Protein AF-A0A9E2KS25-F1 (afdb_monomer_lite)

Foldseek 3Di:
DCLLVFADDPVLLVLLVVLLVQLLVCLVVVVLVSNVVSVLVNVCVSCVRNVNNVVSVVCVVPCPVVSVLLSLCSVPPVVSSVLLSVLSVQLSVCSNVSPVVSVVVSCVVVPPPPVVVVVVSCQVPVVVVVHDNPVPPDDD

pLDDT: mean 84.31, std 13.32, range [40.62, 98.38]

Radius of gyration: 16.75 Å; chains: 1; bounding box: 44×28×43 Å

Organism: NCBI:txid2838636

InterPro domains:
  IPR008920 Transcription regulator FadR/GntR, C-terminal [SSF48008] (6-100)
  IPR011711 GntR, C-terminal [PF07729] (9-107)

Structure (mmCIF, N/CA/C/O backbone):
data_AF-A0A9E2KS25-F1
#
_entry.id   AF-A0A9E2KS25-F1
#
loop_
_atom_site.group_PDB
_atom_site.id
_atom_site.type_symbol
_atom_site.label_atom_id
_atom_site.label_alt_id
_atom_site.label_comp_id
_atom_site.label_asym_id
_atom_site.label_entity_id
_atom_site.label_seq_id
_atom_site.pdbx_PDB_ins_code
_atom_site.Cartn_x
_atom_site.Cartn_y
_atom_site.Cartn_z
_atom_site.occupancy
_atom_site.B_iso_or_equiv
_atom_site.auth_seq_id
_atom_site.auth_comp_id
_atom_site.auth_asym_id
_atom_site.auth_atom_id
_atom_site.pdbx_PDB_model_num
ATOM 1 N N . MET A 1 1 ? -0.933 10.592 9.291 1.00 72.06 1 MET A N 1
ATOM 2 C CA . MET A 1 1 ? -2.118 10.432 8.413 1.00 72.06 1 MET A CA 1
ATOM 3 C C . MET A 1 1 ? -3.393 10.541 9.246 1.00 72.06 1 MET A C 1
ATOM 5 O O . MET A 1 1 ? -3.407 10.009 10.349 1.00 72.06 1 MET A O 1
ATOM 9 N N . GLU A 1 2 ? -4.441 11.211 8.753 1.00 81.00 2 GLU A N 1
ATOM 10 C CA . GLU A 1 2 ? -5.713 11.410 9.484 1.00 81.00 2 GLU A CA 1
ATOM 11 C C . GLU A 1 2 ? -6.440 10.105 9.828 1.00 81.00 2 GLU A C 1
ATOM 13 O O . GLU A 1 2 ? -7.046 10.005 10.889 1.00 81.00 2 GLU A O 1
ATOM 18 N N . ALA A 1 3 ? -6.293 9.071 8.993 1.00 79.31 3 ALA A N 1
ATOM 19 C CA . ALA A 1 3 ? -6.884 7.753 9.220 1.00 79.31 3 ALA A CA 1
ATOM 20 C C . ALA A 1 3 ? -6.475 7.109 10.562 1.00 79.31 3 ALA A C 1
ATOM 22 O O . ALA A 1 3 ? -7.230 6.306 11.097 1.00 79.31 3 ALA A O 1
ATOM 23 N N . CYS A 1 4 ? -5.327 7.483 11.147 1.00 85.31 4 CYS A N 1
ATOM 24 C CA . CYS A 1 4 ? -4.909 7.032 12.483 1.00 85.31 4 CYS A CA 1
ATOM 25 C C . CYS A 1 4 ? -5.801 7.555 13.621 1.00 85.31 4 CYS A C 1
ATOM 27 O O . CYS A 1 4 ? -5.766 7.015 14.727 1.00 85.31 4 CYS A O 1
ATOM 29 N N . TRP A 1 5 ? -6.557 8.627 13.378 1.00 86.69 5 TRP A N 1
ATOM 30 C CA . TRP A 1 5 ? -7.485 9.209 14.347 1.00 86.69 5 TRP A CA 1
ATOM 31 C C . TRP A 1 5 ? -8.896 8.628 14.219 1.00 86.69 5 TRP A C 1
ATOM 33 O O . TRP A 1 5 ? -9.683 8.722 15.162 1.00 86.69 5 TRP A O 1
ATOM 43 N N . CYS A 1 6 ? -9.192 7.963 13.101 1.00 85.62 6 CYS A N 1
ATOM 44 C CA . CYS A 1 6 ? -10.408 7.185 12.921 1.00 85.62 6 CYS A CA 1
ATOM 45 C C . CYS A 1 6 ? -10.289 5.831 13.635 1.00 85.62 6 CYS A C 1
ATOM 47 O O . CYS A 1 6 ? -9.200 5.294 13.846 1.00 85.62 6 CYS A O 1
ATOM 49 N N . THR A 1 7 ? -11.427 5.261 14.025 1.00 86.75 7 THR A N 1
ATOM 50 C CA . THR A 1 7 ? -11.476 3.877 14.511 1.00 86.75 7 THR A CA 1
ATOM 51 C C . THR A 1 7 ? -12.080 3.029 13.408 1.00 86.75 7 THR A C 1
ATOM 53 O O . THR A 1 7 ? -13.262 3.171 13.118 1.00 86.75 7 THR A O 1
ATOM 56 N N . LEU A 1 8 ? -11.255 2.184 12.788 1.00 90.75 8 LEU A N 1
ATOM 57 C CA . LEU A 1 8 ? -11.728 1.199 11.821 1.00 90.75 8 LEU A CA 1
ATOM 58 C C . LEU A 1 8 ? -12.532 0.116 12.547 1.00 90.75 8 LEU A C 1
ATOM 60 O O . LEU A 1 8 ? -12.115 -0.383 13.595 1.00 90.75 8 LEU A O 1
ATOM 64 N N . SER A 1 9 ? -13.666 -0.258 11.971 1.00 93.50 9 SER A N 1
ATOM 65 C CA . SER A 1 9 ? -14.448 -1.424 12.369 1.00 93.50 9 SER A CA 1
ATOM 66 C C . SER A 1 9 ? -13.693 -2.729 12.094 1.00 93.50 9 SER A C 1
ATOM 68 O O . SER A 1 9 ? -12.770 -2.795 11.277 1.00 93.50 9 SER A O 1
ATOM 70 N N . GLU A 1 10 ? -14.109 -3.808 12.759 1.00 94.81 10 GLU A N 1
ATOM 71 C CA . GLU A 1 10 ? -13.552 -5.144 12.511 1.00 94.81 10 GLU A CA 1
ATOM 72 C C . GLU A 1 10 ? -13.735 -5.582 11.051 1.00 94.81 10 GLU A C 1
ATOM 74 O O . GLU A 1 10 ? -12.844 -6.211 10.478 1.00 94.81 10 GLU A O 1
ATOM 79 N N . GLU A 1 11 ? -14.857 -5.199 10.435 1.00 94.94 11 GLU A N 1
ATOM 80 C CA . GLU A 1 11 ? -15.141 -5.458 9.025 1.00 94.94 11 GLU A CA 1
ATOM 81 C C . GLU A 1 11 ? -14.161 -4.717 8.106 1.00 94.94 11 GLU A C 1
ATOM 83 O O . GLU A 1 11 ? -13.561 -5.339 7.232 1.00 94.94 11 GLU A O 1
ATOM 88 N N . GLU A 1 12 ? -13.914 -3.423 8.332 1.00 94.31 12 GLU A N 1
ATOM 89 C CA . GLU A 1 12 ? -12.954 -2.636 7.540 1.00 94.31 12 GLU A CA 1
ATOM 90 C C . GLU A 1 12 ? -11.527 -3.185 7.662 1.00 94.31 12 GLU A C 1
ATOM 92 O O . GLU A 1 12 ? -10.797 -3.281 6.669 1.00 94.31 12 GLU A O 1
ATOM 97 N N . ILE A 1 13 ? -11.132 -3.620 8.862 1.00 95.94 13 ILE A N 1
ATOM 98 C CA . ILE A 1 13 ? -9.835 -4.270 9.088 1.00 95.94 13 ILE A CA 1
ATOM 99 C C . ILE A 1 13 ? -9.760 -5.603 8.333 1.00 95.94 13 ILE A C 1
ATOM 101 O O . ILE A 1 13 ? -8.737 -5.901 7.709 1.00 95.94 13 ILE A O 1
ATOM 105 N N . LEU A 1 14 ? -10.818 -6.416 8.383 1.00 97.25 14 LEU A N 1
ATOM 106 C CA . LEU A 1 14 ? -10.876 -7.697 7.682 1.00 97.25 14 LEU A CA 1
ATOM 107 C C . LEU A 1 14 ? -10.800 -7.504 6.163 1.00 97.25 14 LEU A C 1
ATOM 109 O O . LEU A 1 14 ? -9.984 -8.153 5.506 1.00 97.25 14 LEU A O 1
ATOM 113 N N . VAL A 1 15 ? -11.595 -6.583 5.615 1.00 97.25 15 VAL A N 1
ATOM 114 C CA . VAL A 1 15 ? -11.590 -6.236 4.188 1.00 97.25 15 VAL A CA 1
ATOM 115 C C . VAL A 1 15 ? -10.207 -5.747 3.762 1.00 97.25 15 VAL A C 1
ATOM 117 O O . VAL A 1 15 ? -9.686 -6.205 2.746 1.00 97.25 15 VAL A O 1
ATOM 120 N N . SER A 1 16 ? -9.559 -4.898 4.562 1.00 96.88 16 SER A N 1
ATOM 121 C CA . SER A 1 16 ? -8.199 -4.415 4.284 1.00 96.88 16 SER A CA 1
ATOM 122 C C . SER A 1 16 ? -7.185 -5.550 4.178 1.00 96.88 16 SER A C 1
ATOM 124 O O . SER A 1 16 ? -6.404 -5.601 3.229 1.00 96.88 16 SER A O 1
ATOM 126 N N . LYS A 1 17 ? -7.217 -6.501 5.119 1.00 98.00 17 LYS A N 1
ATOM 127 C CA . LYS A 1 17 ? -6.333 -7.676 5.094 1.00 98.00 17 LYS A CA 1
ATOM 128 C C . LYS A 1 17 ? -6.574 -8.533 3.851 1.00 98.00 17 LYS A C 1
ATOM 130 O O . LYS A 1 17 ? -5.616 -8.917 3.186 1.00 98.00 17 LYS A O 1
ATOM 135 N N . GLN A 1 18 ? -7.836 -8.765 3.493 1.00 98.31 18 GLN A N 1
ATOM 136 C CA . GLN A 1 18 ? -8.191 -9.512 2.284 1.00 98.31 18 GLN A CA 1
ATOM 137 C C . GLN A 1 18 ? -7.732 -8.806 1.003 1.00 98.31 18 GLN A C 1
ATOM 139 O O . GLN A 1 18 ? -7.313 -9.466 0.054 1.00 98.31 18 GLN A O 1
ATOM 144 N N . LEU A 1 19 ? -7.809 -7.473 0.946 1.00 98.38 19 LEU A N 1
ATOM 145 C CA . LEU A 1 19 ? -7.306 -6.704 -0.193 1.00 98.38 19 LEU A CA 1
ATOM 146 C C . LEU A 1 19 ? -5.790 -6.862 -0.334 1.00 98.38 19 LEU A C 1
ATOM 148 O O . LEU A 1 19 ? -5.325 -7.147 -1.434 1.00 98.38 19 LEU A O 1
ATOM 152 N N . ILE A 1 20 ? -5.039 -6.776 0.765 1.00 97.94 20 ILE A N 1
ATOM 153 C CA . ILE A 1 20 ? -3.585 -7.002 0.776 1.00 97.94 20 ILE A CA 1
ATOM 154 C C . ILE A 1 20 ? -3.241 -8.425 0.301 1.00 97.94 20 ILE A C 1
ATOM 156 O O . ILE A 1 20 ? -2.363 -8.603 -0.542 1.00 97.94 20 ILE A O 1
ATOM 160 N N . GLU A 1 21 ? -3.950 -9.454 0.770 1.00 98.00 21 GLU A N 1
ATOM 161 C CA . GLU A 1 21 ? -3.746 -10.837 0.305 1.00 98.00 21 GLU A CA 1
ATOM 162 C C . GLU A 1 21 ? -4.020 -10.991 -1.198 1.00 98.00 21 GLU A C 1
ATOM 164 O O . GLU A 1 21 ? -3.278 -11.663 -1.919 1.00 98.00 21 GLU A O 1
ATOM 169 N N . LYS A 1 22 ? -5.070 -10.338 -1.702 1.00 98.38 22 LYS A N 1
ATOM 170 C CA . LYS A 1 22 ? -5.404 -10.340 -3.129 1.00 98.38 22 LYS A CA 1
ATOM 171 C C . LYS A 1 22 ? -4.363 -9.605 -3.974 1.00 98.38 22 LYS A C 1
ATOM 173 O O . LYS A 1 22 ? -4.082 -10.045 -5.090 1.00 98.38 22 LYS A O 1
ATOM 178 N N . GLN A 1 23 ? -3.753 -8.538 -3.454 1.00 97.56 23 GLN A N 1
ATOM 179 C CA . GLN A 1 23 ? -2.606 -7.897 -4.100 1.00 97.56 23 GLN A CA 1
ATOM 180 C C . GLN A 1 23 ? -1.433 -8.877 -4.240 1.00 97.56 23 GLN A C 1
ATOM 182 O O . GLN A 1 23 ? -0.876 -9.007 -5.329 1.00 97.56 23 GLN A O 1
ATOM 187 N N . GLU A 1 24 ? -1.085 -9.618 -3.181 1.00 96.50 24 GLU A N 1
ATOM 188 C CA . GLU A 1 24 ? -0.017 -10.628 -3.242 1.00 96.50 24 GLU A CA 1
ATOM 189 C C . GLU A 1 24 ? -0.290 -11.699 -4.296 1.00 96.50 24 GLU A C 1
ATOM 191 O O . GLU A 1 24 ? 0.611 -12.082 -5.045 1.00 96.50 24 GLU A O 1
ATOM 196 N N . GLN A 1 25 ? -1.526 -12.198 -4.353 1.00 97.38 25 GLN A N 1
ATOM 197 C CA . GLN A 1 25 ? -1.934 -13.201 -5.334 1.00 97.38 25 GLN A CA 1
ATOM 198 C C . GLN A 1 25 ? -1.810 -12.662 -6.763 1.00 97.38 25 GLN A C 1
ATOM 200 O O . GLN A 1 25 ? -1.220 -13.326 -7.613 1.00 97.38 25 GLN A O 1
ATOM 205 N N . ALA A 1 26 ? -2.278 -11.437 -7.010 1.00 97.19 26 ALA A N 1
ATOM 206 C CA . ALA A 1 26 ? -2.147 -10.791 -8.312 1.00 97.19 26 ALA A CA 1
ATOM 207 C C . ALA A 1 26 ? -0.672 -10.631 -8.728 1.00 97.19 26 ALA A C 1
ATOM 209 O O . ALA A 1 26 ? -0.305 -10.961 -9.856 1.00 97.19 26 ALA A O 1
ATOM 210 N N . LEU A 1 27 ? 0.207 -10.226 -7.802 1.00 94.94 27 LEU A N 1
ATOM 211 C CA . LEU A 1 27 ? 1.646 -10.090 -8.064 1.00 94.94 27 LEU A CA 1
ATOM 212 C C . LEU A 1 27 ? 2.368 -11.423 -8.314 1.00 94.94 27 LEU A C 1
ATOM 214 O O . LEU A 1 27 ? 3.351 -11.448 -9.065 1.00 94.94 27 LEU A O 1
ATOM 218 N N . LYS A 1 28 ? 1.901 -12.524 -7.707 1.00 94.12 28 LYS A N 1
ATOM 219 C CA . LYS A 1 28 ? 2.401 -13.887 -7.979 1.00 94.12 28 LYS A CA 1
ATOM 220 C C . LYS A 1 28 ? 2.052 -14.354 -9.392 1.00 94.12 28 LYS A C 1
ATOM 222 O O . LYS A 1 28 ? 2.826 -15.104 -9.977 1.00 94.12 28 LYS A O 1
ATOM 227 N N . CYS A 1 29 ? 0.925 -13.898 -9.932 1.00 94.56 29 CYS A N 1
ATOM 228 C CA . CYS A 1 29 ? 0.468 -14.218 -11.284 1.00 94.56 29 CYS A CA 1
ATOM 229 C C . CYS A 1 29 ? 0.888 -13.183 -12.342 1.00 94.56 29 CYS A C 1
ATOM 231 O O . CYS A 1 29 ? 0.480 -13.314 -13.492 1.00 94.56 29 CYS A O 1
ATOM 233 N N . ASP A 1 30 ? 1.663 -12.156 -11.969 1.00 93.69 30 ASP A N 1
ATOM 234 C CA . ASP A 1 30 ? 2.002 -11.014 -12.835 1.00 93.69 30 ASP A CA 1
ATOM 235 C C . ASP A 1 30 ? 0.775 -10.276 -13.415 1.00 93.69 30 ASP A C 1
ATOM 237 O O . ASP A 1 30 ? 0.864 -9.575 -14.426 1.00 93.69 30 ASP A O 1
ATOM 241 N N . ASP A 1 31 ? -0.375 -10.372 -12.740 1.00 95.88 31 ASP A N 1
ATOM 242 C CA . ASP A 1 31 ? -1.596 -9.661 -13.111 1.00 95.88 31 ASP A CA 1
ATOM 243 C C . ASP A 1 31 ? -1.585 -8.252 -12.505 1.00 95.88 31 ASP A C 1
ATOM 245 O O . ASP A 1 31 ? -2.156 -7.973 -11.447 1.00 95.88 31 ASP A O 1
ATOM 249 N N . PHE A 1 32 ? -0.877 -7.338 -13.171 1.00 93.31 32 PHE A N 1
ATOM 250 C CA . PHE A 1 32 ? -0.722 -5.966 -12.683 1.00 93.31 32 PHE A CA 1
ATOM 251 C C . PHE A 1 32 ? -2.029 -5.171 -12.702 1.00 93.31 32 PHE A C 1
ATOM 253 O O . PHE A 1 32 ? -2.227 -4.312 -11.847 1.00 93.31 32 PHE A O 1
ATOM 260 N N . SER A 1 33 ? -2.932 -5.458 -13.641 1.00 93.62 33 SER A N 1
ATOM 261 C CA . SER A 1 33 ? -4.250 -4.819 -13.681 1.00 93.62 33 SER A CA 1
ATOM 262 C C . SER A 1 33 ? -5.061 -5.176 -12.441 1.00 93.62 33 SER A C 1
ATOM 264 O O . SER A 1 33 ? -5.650 -4.298 -11.807 1.00 93.62 33 SER A O 1
ATOM 266 N N . LEU A 1 34 ? -5.049 -6.453 -12.060 1.00 96.69 34 LEU A N 1
ATOM 267 C CA . LEU A 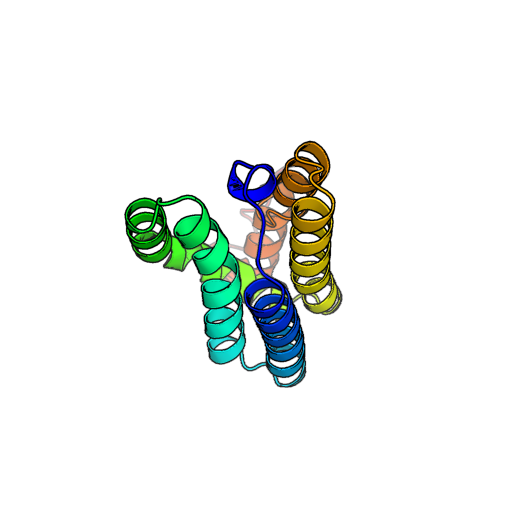1 34 ?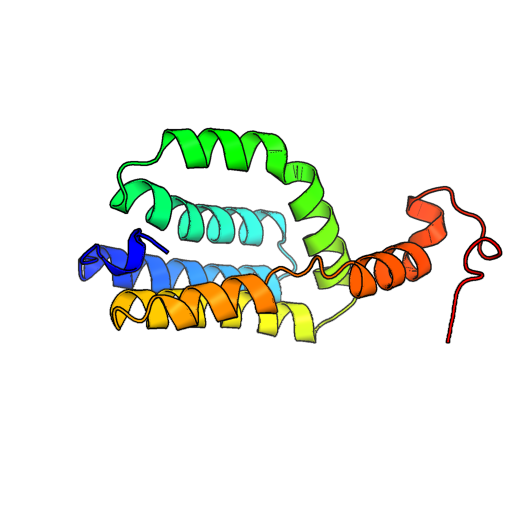 -5.721 -6.920 -10.860 1.00 96.69 34 LEU A CA 1
ATOM 268 C C . LEU A 1 34 ? -5.033 -6.423 -9.582 1.00 96.69 34 LEU A C 1
ATOM 270 O O . LEU A 1 34 ? -5.719 -6.045 -8.633 1.00 96.69 34 LEU A O 1
ATOM 274 N N . PHE A 1 35 ? -3.699 -6.347 -9.575 1.00 96.06 35 PHE A N 1
ATOM 275 C CA . PHE A 1 35 ? -2.944 -5.739 -8.480 1.00 96.06 35 PHE A CA 1
ATOM 276 C C . PHE A 1 35 ? -3.385 -4.292 -8.234 1.00 96.06 35 PHE A C 1
ATOM 278 O O . PHE A 1 35 ? -3.784 -3.982 -7.114 1.00 96.06 35 PHE A O 1
ATOM 285 N N . PHE A 1 36 ? -3.389 -3.430 -9.261 1.00 93.50 36 PHE A N 1
ATOM 286 C CA . PHE A 1 36 ? -3.775 -2.025 -9.079 1.00 93.50 36 PHE A CA 1
ATOM 287 C C . PHE A 1 36 ? -5.225 -1.868 -8.646 1.00 93.50 36 PHE A C 1
ATOM 289 O O . PHE A 1 36 ? -5.505 -1.039 -7.792 1.00 93.50 36 PHE A O 1
ATOM 296 N N . LYS A 1 37 ? -6.136 -2.719 -9.131 1.00 95.31 37 LYS A N 1
ATOM 297 C CA . LYS A 1 37 ? -7.520 -2.725 -8.644 1.00 95.31 37 LYS A CA 1
ATOM 298 C C . LYS A 1 37 ? -7.588 -2.905 -7.122 1.00 95.31 37 LYS A C 1
ATOM 300 O O . LYS A 1 37 ? -8.319 -2.175 -6.460 1.00 95.31 37 LYS A O 1
ATOM 305 N N . TYR A 1 38 ? -6.859 -3.873 -6.567 1.00 97.62 38 TYR A N 1
ATOM 306 C CA . TYR A 1 38 ? -6.877 -4.135 -5.123 1.00 97.62 38 TYR A CA 1
ATOM 307 C C . TYR A 1 38 ? -6.041 -3.135 -4.321 1.00 97.62 38 TYR A C 1
ATOM 309 O O . TYR A 1 38 ? -6.424 -2.781 -3.208 1.00 97.62 38 TYR A O 1
ATOM 317 N N . PHE A 1 39 ? -4.939 -2.654 -4.896 1.00 94.06 39 PHE A N 1
ATOM 318 C CA . PHE A 1 39 ? -4.132 -1.565 -4.351 1.00 94.06 39 PHE A CA 1
ATOM 319 C C . PHE A 1 39 ? -4.971 -0.292 -4.185 1.00 94.06 39 PHE A C 1
ATOM 321 O O . PHE A 1 39 ? -4.996 0.306 -3.112 1.00 94.06 39 PHE A O 1
ATOM 328 N N . ASP A 1 40 ? -5.733 0.073 -5.212 1.00 94.44 40 ASP A N 1
ATOM 329 C CA . ASP A 1 40 ? -6.592 1.252 -5.205 1.00 94.44 40 ASP A CA 1
ATOM 330 C C . ASP A 1 40 ? -7.746 1.112 -4.217 1.00 94.44 40 ASP A C 1
ATOM 332 O O . ASP A 1 40 ? -8.018 2.035 -3.457 1.00 94.44 40 ASP A O 1
ATOM 336 N N . GLN A 1 41 ? -8.397 -0.054 -4.173 1.00 95.88 41 GLN A N 1
ATOM 337 C CA . GLN A 1 41 ? -9.463 -0.324 -3.204 1.00 95.88 41 GLN A CA 1
ATOM 338 C C . GLN A 1 41 ? -8.973 -0.210 -1.756 1.00 95.88 41 GLN A C 1
ATOM 340 O O . GLN A 1 41 ? -9.691 0.326 -0.912 1.00 95.88 41 GLN A O 1
ATOM 345 N N . PHE A 1 42 ? -7.754 -0.677 -1.473 1.00 95.81 42 PHE A N 1
ATOM 346 C CA . PHE A 1 42 ? -7.146 -0.557 -0.150 1.00 95.81 42 PHE A CA 1
ATOM 347 C C . PHE A 1 42 ? -6.904 0.913 0.219 1.00 95.81 42 PHE A C 1
ATOM 349 O O . PHE A 1 42 ? -7.346 1.363 1.274 1.00 95.81 42 PHE A O 1
ATOM 356 N N . HIS A 1 43 ? -6.287 1.690 -0.673 1.00 92.75 43 HIS A N 1
ATOM 357 C CA . HIS A 1 43 ? -5.994 3.101 -0.409 1.00 92.75 43 HIS A CA 1
ATOM 358 C C . HIS A 1 43 ? -7.259 3.974 -0.365 1.00 92.75 43 HIS A C 1
ATOM 360 O O . HIS A 1 43 ? -7.351 4.874 0.470 1.00 92.75 43 HIS A O 1
ATOM 366 N N . GLN A 1 44 ? -8.261 3.691 -1.204 1.00 94.44 44 GLN A N 1
ATOM 367 C CA . GLN A 1 44 ? -9.546 4.396 -1.234 1.00 94.44 44 GLN A CA 1
ATOM 368 C C . GLN A 1 44 ? -10.261 4.369 0.118 1.00 94.44 44 GLN A C 1
ATOM 370 O O . GLN A 1 44 ? -10.919 5.346 0.492 1.00 94.44 44 GLN A O 1
ATOM 375 N N . MET A 1 45 ? -10.154 3.254 0.842 1.00 93.81 45 MET A N 1
ATOM 376 C CA . MET A 1 45 ? -10.783 3.104 2.147 1.00 93.81 45 MET A CA 1
ATOM 377 C C . MET A 1 45 ? -10.334 4.221 3.094 1.00 93.81 45 MET A C 1
ATOM 379 O O . MET A 1 45 ? -11.188 4.836 3.725 1.00 93.81 45 MET A O 1
ATOM 383 N N . PHE A 1 46 ? -9.042 4.570 3.123 1.00 91.31 46 PHE A N 1
ATOM 384 C CA . PHE A 1 46 ? -8.528 5.620 4.010 1.00 91.31 46 PHE A CA 1
ATOM 385 C C . PHE A 1 46 ? -9.149 6.989 3.740 1.00 91.31 46 PHE A C 1
ATOM 387 O O . PHE A 1 46 ? -9.457 7.704 4.681 1.00 91.31 46 PHE A O 1
ATOM 394 N N . TYR A 1 47 ? -9.411 7.323 2.477 1.00 91.69 47 TYR A N 1
ATOM 395 C CA . TYR A 1 47 ? -10.107 8.560 2.112 1.00 91.69 47 TYR A CA 1
ATOM 396 C C . TYR A 1 47 ? -11.607 8.503 2.387 1.00 91.69 47 TYR A C 1
ATOM 398 O O . TYR A 1 47 ? -12.255 9.537 2.491 1.00 91.69 47 TYR A O 1
ATOM 406 N N . THR A 1 48 ? -12.187 7.309 2.460 1.00 91.12 48 THR A N 1
ATOM 407 C CA . THR A 1 48 ? -13.611 7.143 2.759 1.00 91.12 48 THR A CA 1
ATOM 408 C C . THR A 1 48 ? -13.855 7.306 4.256 1.00 91.12 48 THR A C 1
ATOM 410 O O . THR A 1 48 ? -14.724 8.080 4.645 1.00 91.12 48 THR A O 1
ATOM 413 N N . VAL A 1 49 ? -13.041 6.651 5.089 1.00 90.38 49 VAL A N 1
ATOM 414 C CA . VAL A 1 49 ? -13.154 6.708 6.558 1.00 90.38 49 VAL A CA 1
ATOM 415 C C . VAL A 1 49 ? -12.764 8.066 7.144 1.00 90.38 49 VAL A C 1
ATOM 417 O O . VAL A 1 49 ? -13.135 8.362 8.274 1.00 90.38 49 VAL A O 1
ATOM 420 N N . THR A 1 50 ? -12.018 8.891 6.404 1.00 90.44 50 THR A N 1
ATOM 421 C CA . THR A 1 50 ? -11.714 10.283 6.779 1.00 90.44 50 THR A CA 1
ATOM 422 C C . THR A 1 50 ? -12.632 11.301 6.099 1.00 90.44 50 THR A C 1
ATOM 424 O O . THR A 1 50 ? -12.342 12.489 6.121 1.00 90.44 50 THR A O 1
ATOM 427 N N . GLU A 1 51 ? -13.732 10.867 5.470 1.00 91.06 51 GLU A N 1
ATOM 428 C CA . GLU A 1 51 ? -14.707 11.755 4.812 1.00 91.06 51 GLU A CA 1
ATOM 429 C C . GLU A 1 51 ? -14.106 12.629 3.687 1.00 91.06 51 GLU A C 1
ATOM 431 O O . GLU A 1 51 ? -14.547 13.744 3.397 1.00 91.06 51 GLU A O 1
ATOM 436 N N . HIS A 1 52 ? -13.106 12.102 2.978 1.00 92.25 52 HIS A N 1
ATOM 437 C CA . HIS A 1 52 ? -12.407 12.762 1.870 1.00 92.25 52 HIS A CA 1
ATOM 438 C C . HIS A 1 52 ? -12.522 12.035 0.510 1.00 92.25 52 HIS A C 1
ATOM 440 O O . HIS A 1 52 ? -11.550 11.985 -0.253 1.00 92.25 52 HIS A O 1
ATOM 446 N N . PRO A 1 53 ? -13.705 11.529 0.096 1.00 92.25 53 PRO A N 1
ATOM 447 C CA . PRO A 1 53 ? -13.839 10.765 -1.147 1.00 92.25 53 PRO A CA 1
ATOM 448 C C . PRO A 1 53 ? -13.561 11.591 -2.414 1.00 92.25 53 PRO A C 1
ATOM 450 O O . PRO A 1 53 ? -13.207 11.024 -3.448 1.00 92.25 53 PRO A O 1
ATOM 453 N N . MET A 1 54 ? -13.707 12.923 -2.377 1.00 91.75 54 MET A N 1
ATOM 454 C CA . MET A 1 54 ? -13.334 13.774 -3.519 1.00 91.75 54 MET A CA 1
ATOM 455 C C . MET A 1 54 ? -11.821 13.844 -3.722 1.00 91.75 54 MET A C 1
ATOM 457 O O . MET A 1 54 ? -11.372 13.829 -4.865 1.00 91.75 54 MET A O 1
ATOM 461 N N . VAL A 1 55 ? -11.040 13.845 -2.638 1.00 90.50 55 VAL A N 1
ATOM 462 C CA . VAL A 1 55 ? -9.572 13.830 -2.718 1.00 90.50 55 VAL A CA 1
ATOM 463 C C . VAL A 1 55 ? -9.107 12.548 -3.404 1.00 90.50 55 VAL A C 1
ATOM 465 O O . VAL A 1 55 ? -8.284 12.603 -4.315 1.00 90.50 55 VAL A O 1
ATOM 468 N N . TRP A 1 56 ? -9.714 11.407 -3.063 1.00 93.00 56 TRP A N 1
ATOM 469 C CA . TRP A 1 56 ? -9.475 10.146 -3.767 1.00 93.00 56 TRP A CA 1
ATOM 470 C C . TRP A 1 56 ? -9.791 10.230 -5.267 1.00 93.00 56 TRP A C 1
ATOM 472 O O . TRP A 1 56 ? -8.977 9.824 -6.096 1.00 93.00 56 TRP A O 1
ATOM 482 N N . LYS A 1 57 ? -10.949 10.796 -5.638 1.00 90.44 57 LYS A N 1
ATOM 483 C CA . LYS A 1 57 ? -11.324 10.965 -7.054 1.00 90.44 57 LYS A CA 1
ATOM 484 C C . LYS A 1 57 ? -10.324 11.828 -7.825 1.00 90.44 57 LYS A C 1
ATOM 486 O O . LYS A 1 57 ? -10.060 11.552 -8.993 1.00 90.44 57 LYS A O 1
ATOM 491 N N . TRP A 1 58 ? -9.767 12.859 -7.199 1.00 90.44 58 TRP A N 1
ATOM 492 C CA . TRP A 1 58 ? -8.722 13.667 -7.824 1.00 90.44 58 TRP A CA 1
ATOM 493 C C . TRP A 1 58 ? -7.424 12.882 -7.970 1.00 90.44 58 TRP A C 1
ATOM 495 O O . TRP A 1 58 ? -6.882 12.831 -9.072 1.00 90.44 58 TRP A O 1
ATOM 505 N N . LEU A 1 59 ? -6.979 12.199 -6.914 1.00 86.75 59 LEU A N 1
ATOM 506 C CA . LEU A 1 59 ? -5.764 11.385 -6.941 1.00 86.75 59 LEU A CA 1
ATOM 507 C C . LEU A 1 59 ? -5.811 10.317 -8.034 1.00 86.75 59 LEU A C 1
ATOM 509 O O . LEU A 1 59 ? -4.898 10.249 -8.853 1.00 86.75 59 LEU A O 1
ATOM 513 N N . ILE A 1 60 ? -6.896 9.541 -8.117 1.00 86.62 60 ILE A N 1
ATOM 514 C CA . ILE A 1 60 ? -7.014 8.472 -9.117 1.00 86.62 60 ILE A CA 1
ATOM 515 C C . ILE A 1 60 ? -7.008 9.020 -10.553 1.00 86.62 60 ILE A C 1
ATOM 517 O O . ILE A 1 60 ? -6.458 8.390 -11.454 1.00 86.62 60 ILE A O 1
ATOM 521 N N . SER A 1 61 ? -7.554 10.224 -10.773 1.00 84.06 61 SER A N 1
ATOM 522 C CA . SER A 1 61 ? -7.616 10.844 -12.104 1.00 84.06 61 SER A CA 1
ATOM 523 C C . SER A 1 61 ? -6.246 11.241 -12.670 1.00 84.06 61 SER A C 1
ATOM 525 O O . SER A 1 61 ? -6.085 11.302 -13.888 1.00 84.06 61 SER A O 1
ATOM 527 N N . ILE A 1 62 ? -5.248 11.458 -11.807 1.00 80.56 62 ILE A N 1
ATOM 528 C CA . ILE A 1 62 ? -3.890 11.865 -12.202 1.00 80.56 62 ILE A CA 1
ATOM 529 C C . ILE A 1 62 ? -2.853 10.735 -12.078 1.00 80.56 62 ILE A C 1
ATOM 531 O O . ILE A 1 62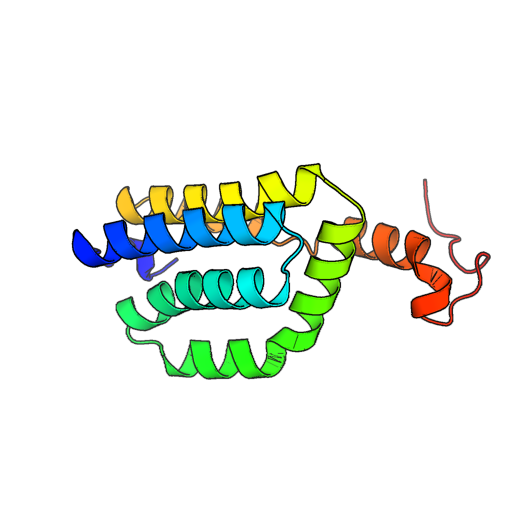 ? -1.727 10.879 -12.557 1.00 80.56 62 ILE A O 1
ATOM 535 N N . ASN A 1 63 ? -3.215 9.584 -11.494 1.00 79.81 63 ASN A N 1
ATOM 536 C CA . ASN A 1 63 ? -2.252 8.560 -11.061 1.00 79.81 63 ASN A CA 1
ATOM 537 C C . ASN A 1 63 ? -1.718 7.629 -12.170 1.00 79.81 63 ASN A C 1
ATOM 539 O O . ASN A 1 63 ? -0.962 6.695 -11.897 1.00 79.81 63 ASN A O 1
ATOM 543 N N . ILE A 1 64 ? -2.063 7.860 -13.442 1.00 76.94 64 ILE A N 1
ATOM 544 C CA . ILE A 1 64 ? -1.649 6.965 -14.539 1.00 76.94 64 ILE A CA 1
ATOM 545 C C . ILE A 1 64 ? -0.123 6.888 -14.706 1.00 76.94 64 ILE A C 1
ATOM 547 O O . ILE A 1 64 ? 0.417 5.832 -15.043 1.00 76.94 64 ILE A O 1
ATOM 551 N N . TYR A 1 65 ? 0.590 7.988 -14.451 1.00 73.25 65 TYR A N 1
ATOM 552 C CA . TYR A 1 65 ? 2.052 8.026 -14.525 1.00 73.25 65 TYR A CA 1
ATOM 553 C C . TYR A 1 65 ? 2.700 7.224 -13.392 1.00 73.25 65 TYR A C 1
ATOM 555 O O . TYR A 1 65 ? 3.659 6.489 -13.629 1.00 73.25 65 TYR A O 1
ATOM 563 N N . PHE A 1 66 ? 2.118 7.277 -12.193 1.00 79.88 66 PHE A N 1
ATOM 564 C CA . PHE A 1 66 ? 2.567 6.510 -11.035 1.00 79.88 66 PHE A CA 1
ATOM 565 C C . PHE A 1 66 ? 2.461 4.999 -11.279 1.00 79.88 66 PHE A C 1
ATOM 567 O O . PHE A 1 66 ? 3.430 4.266 -11.072 1.00 79.88 66 PHE A O 1
ATOM 574 N N . TYR A 1 67 ? 1.337 4.527 -11.832 1.00 85.50 67 TYR A N 1
ATOM 575 C CA . TYR A 1 67 ? 1.176 3.106 -12.163 1.00 85.50 67 TYR A CA 1
ATOM 576 C C . TYR A 1 67 ? 2.205 2.617 -13.173 1.00 85.50 67 TYR A C 1
ATOM 578 O O . TYR A 1 67 ? 2.741 1.521 -13.021 1.00 85.50 67 TYR A O 1
ATOM 586 N N . ARG A 1 68 ? 2.546 3.433 -14.176 1.00 83.94 68 ARG A N 1
ATOM 587 C CA . ARG A 1 68 ? 3.586 3.076 -15.152 1.00 83.94 68 ARG A CA 1
ATOM 588 C C . ARG A 1 68 ? 4.937 2.863 -14.469 1.00 83.94 68 ARG A C 1
ATOM 590 O O . ARG A 1 68 ? 5.586 1.853 -14.732 1.00 83.94 68 ARG A O 1
ATOM 597 N N . ILE A 1 69 ? 5.332 3.754 -13.560 1.00 81.88 69 ILE A N 1
ATOM 598 C CA . ILE A 1 69 ? 6.588 3.630 -12.802 1.00 81.88 69 ILE A CA 1
ATOM 599 C C . ILE A 1 69 ? 6.578 2.372 -11.923 1.00 81.88 69 ILE A C 1
ATOM 601 O O . ILE A 1 69 ? 7.557 1.618 -11.902 1.00 81.88 69 ILE A O 1
ATOM 605 N N . ILE A 1 70 ? 5.463 2.094 -11.244 1.00 85.50 70 ILE A N 1
ATOM 606 C CA . ILE A 1 70 ? 5.311 0.882 -10.434 1.00 85.50 70 ILE A CA 1
ATOM 607 C C . ILE A 1 70 ? 5.435 -0.377 -11.298 1.00 85.50 70 ILE A C 1
ATOM 609 O O . ILE A 1 70 ? 6.184 -1.278 -10.928 1.00 85.50 70 ILE A O 1
ATOM 613 N N . VAL A 1 71 ? 4.781 -0.444 -12.463 1.00 88.88 71 VAL A N 1
ATOM 614 C CA . VAL A 1 71 ? 4.889 -1.602 -13.374 1.00 88.88 71 VAL A CA 1
ATOM 615 C C . VAL A 1 71 ? 6.332 -1.830 -13.811 1.00 88.88 71 VAL A C 1
ATOM 617 O O . VAL A 1 71 ? 6.801 -2.969 -13.815 1.00 88.88 71 VAL A O 1
ATOM 620 N N . LEU A 1 72 ? 7.058 -0.767 -14.166 1.00 86.06 72 LEU A N 1
ATOM 621 C CA . LEU A 1 72 ? 8.460 -0.882 -14.575 1.00 86.06 72 LEU A CA 1
ATOM 622 C C . LEU A 1 72 ? 9.343 -1.422 -13.440 1.00 86.06 72 LEU A C 1
ATOM 624 O O . LEU A 1 72 ? 10.219 -2.253 -13.699 1.00 86.06 72 LEU A O 1
ATOM 628 N N . ASN A 1 73 ? 9.087 -1.010 -12.194 1.00 85.44 73 ASN A N 1
ATOM 629 C CA . ASN A 1 73 ? 9.751 -1.562 -11.011 1.00 85.44 73 ASN A CA 1
ATOM 630 C C . ASN A 1 73 ? 9.374 -3.029 -10.760 1.00 85.44 73 ASN A C 1
ATOM 632 O O . ASN A 1 73 ? 10.268 -3.851 -10.565 1.00 85.44 73 ASN A O 1
ATOM 636 N N . LEU A 1 74 ? 8.082 -3.371 -10.811 1.00 87.62 74 LEU A N 1
ATOM 637 C CA . LEU A 1 74 ? 7.579 -4.734 -10.595 1.00 87.62 74 LEU A CA 1
ATOM 638 C C . LEU A 1 74 ? 8.166 -5.731 -11.600 1.00 87.62 74 LEU A C 1
ATOM 640 O O . LEU A 1 74 ? 8.512 -6.847 -11.221 1.00 87.62 74 LEU A O 1
ATOM 644 N N . LYS A 1 75 ? 8.323 -5.319 -12.864 1.00 86.69 75 LYS A N 1
ATOM 645 C CA . LYS A 1 75 ? 8.940 -6.141 -13.917 1.00 86.69 75 LYS A CA 1
ATOM 646 C C . LYS A 1 75 ? 10.447 -6.322 -13.737 1.00 86.69 75 LYS A C 1
ATOM 648 O O . LYS A 1 75 ? 10.987 -7.349 -14.130 1.00 86.69 75 LYS A O 1
ATOM 653 N N . LYS A 1 76 ? 11.137 -5.320 -13.183 1.00 83.69 76 LYS A N 1
ATOM 654 C CA . LYS A 1 76 ? 12.604 -5.307 -13.069 1.00 83.69 76 LYS A CA 1
ATOM 655 C C . LYS A 1 76 ? 13.111 -5.952 -11.778 1.00 83.69 76 LYS A C 1
ATOM 657 O O . LYS A 1 76 ? 14.210 -6.496 -11.766 1.00 83.69 76 LYS A O 1
ATOM 662 N N . ASN A 1 77 ? 12.366 -5.830 -10.682 1.00 81.12 77 ASN A N 1
ATOM 663 C CA . ASN A 1 77 ? 12.864 -6.115 -9.341 1.00 81.12 77 ASN A CA 1
ATOM 664 C C . ASN A 1 77 ? 11.892 -7.039 -8.581 1.00 81.12 77 ASN A C 1
ATOM 666 O O . ASN A 1 77 ? 10.883 -6.564 -8.070 1.00 81.12 77 ASN A O 1
ATOM 670 N N . PRO A 1 78 ? 12.183 -8.345 -8.462 1.00 81.94 78 PRO A N 1
ATOM 671 C CA . PRO A 1 78 ? 11.336 -9.281 -7.720 1.00 81.94 78 PRO A CA 1
ATOM 672 C C . PRO A 1 78 ? 11.099 -8.877 -6.257 1.00 81.94 78 PRO A C 1
ATOM 674 O O . PRO A 1 78 ? 9.969 -8.957 -5.778 1.00 81.94 78 PRO A O 1
ATOM 677 N N . ASP A 1 79 ? 12.114 -8.342 -5.572 1.00 85.38 79 ASP A N 1
ATOM 678 C CA . ASP A 1 79 ? 11.983 -7.871 -4.184 1.00 85.38 79 ASP A CA 1
ATOM 679 C C . ASP A 1 79 ? 10.998 -6.706 -4.065 1.00 85.38 79 ASP A C 1
ATOM 681 O O . ASP A 1 79 ? 10.423 -6.457 -3.006 1.00 85.38 79 ASP A O 1
ATOM 685 N N . TYR A 1 80 ? 10.790 -5.968 -5.156 1.00 85.69 80 TYR A N 1
ATOM 686 C CA . TYR A 1 80 ? 9.834 -4.876 -5.203 1.00 85.69 80 TYR A CA 1
ATOM 687 C C . TYR A 1 80 ? 8.401 -5.353 -4.982 1.00 85.69 80 TYR A C 1
ATOM 689 O O . TYR A 1 80 ? 7.653 -4.690 -4.268 1.00 85.69 80 TYR A O 1
ATOM 697 N N . LYS A 1 81 ? 8.050 -6.529 -5.520 1.00 88.75 81 LYS A N 1
ATOM 698 C CA . LYS A 1 81 ? 6.736 -7.152 -5.306 1.00 88.75 81 LYS A CA 1
ATOM 699 C C . LYS A 1 81 ? 6.479 -7.427 -3.824 1.00 88.75 81 LYS A C 1
ATOM 701 O O . LYS A 1 81 ? 5.374 -7.226 -3.341 1.00 88.75 81 LYS A O 1
ATOM 706 N N . ILE A 1 82 ? 7.508 -7.862 -3.098 1.00 88.06 82 ILE A N 1
ATOM 707 C CA . ILE A 1 82 ? 7.416 -8.135 -1.659 1.00 88.06 82 ILE A CA 1
ATOM 708 C C . ILE A 1 82 ? 7.310 -6.820 -0.881 1.00 88.06 82 ILE A C 1
ATOM 710 O O . ILE A 1 82 ? 6.465 -6.677 0.001 1.00 88.06 82 ILE A O 1
ATOM 714 N N . ARG A 1 83 ? 8.155 -5.839 -1.221 1.00 87.44 83 ARG A N 1
ATOM 715 C CA . ARG A 1 83 ? 8.192 -4.544 -0.529 1.00 87.44 83 ARG A CA 1
ATOM 716 C C . ARG A 1 83 ? 6.877 -3.778 -0.628 1.00 87.44 83 ARG A C 1
ATO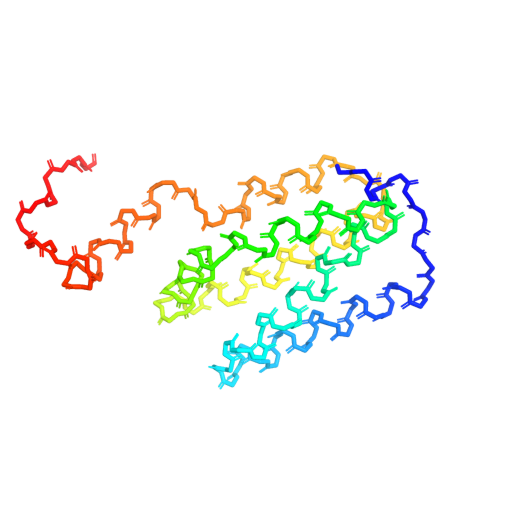M 718 O O . ARG A 1 83 ? 6.426 -3.277 0.394 1.00 87.44 83 ARG A O 1
ATOM 725 N N . ILE A 1 84 ? 6.271 -3.700 -1.815 1.00 87.75 84 ILE A N 1
ATOM 726 C CA . ILE A 1 84 ? 5.057 -2.893 -2.020 1.00 87.75 84 ILE A CA 1
ATOM 727 C C . ILE A 1 84 ? 3.866 -3.413 -1.204 1.00 87.75 84 ILE A C 1
ATOM 729 O O . ILE A 1 84 ? 3.117 -2.626 -0.647 1.00 87.75 84 ILE A O 1
ATOM 733 N N . VAL A 1 85 ? 3.743 -4.731 -1.033 1.00 91.75 85 VAL A N 1
ATOM 734 C CA . VAL A 1 85 ? 2.698 -5.316 -0.180 1.00 91.75 85 VAL A CA 1
ATOM 735 C C . VAL A 1 85 ? 3.037 -5.151 1.303 1.00 91.75 85 VAL A C 1
ATOM 737 O O . VAL A 1 85 ? 2.168 -4.861 2.124 1.00 91.75 85 VAL A O 1
ATOM 740 N N . ASN A 1 86 ? 4.304 -5.337 1.685 1.00 91.12 86 ASN A N 1
ATOM 741 C CA . ASN A 1 86 ? 4.720 -5.151 3.077 1.00 91.12 86 ASN A CA 1
ATOM 742 C C . ASN A 1 86 ? 4.517 -3.710 3.556 1.00 91.12 86 ASN A C 1
ATOM 744 O O . ASN A 1 86 ? 4.242 -3.498 4.735 1.00 91.12 86 ASN A O 1
ATOM 748 N N . TYR A 1 87 ? 4.610 -2.748 2.645 1.00 89.56 87 TYR A N 1
ATOM 749 C CA . TYR A 1 87 ? 4.257 -1.361 2.893 1.00 89.56 87 TYR A CA 1
ATOM 750 C C . TYR A 1 87 ? 2.769 -1.204 3.252 1.00 89.56 87 TYR A C 1
ATOM 752 O O . TYR A 1 87 ? 2.465 -0.671 4.318 1.00 89.56 87 TYR A O 1
ATOM 760 N N . ASP A 1 88 ? 1.850 -1.770 2.464 1.00 93.00 88 ASP A N 1
ATOM 761 C CA . ASP A 1 88 ? 0.411 -1.730 2.772 1.00 93.00 88 ASP A CA 1
ATOM 762 C C . ASP A 1 88 ? 0.094 -2.401 4.124 1.00 93.00 88 ASP A C 1
ATOM 764 O O . ASP A 1 88 ? -0.699 -1.891 4.921 1.00 93.00 88 ASP A O 1
ATOM 768 N N . LYS A 1 89 ? 0.779 -3.510 4.448 1.00 94.94 89 LYS A N 1
ATOM 769 C CA . LYS A 1 89 ? 0.679 -4.157 5.772 1.00 94.94 89 LYS A CA 1
ATOM 770 C C . LYS A 1 89 ? 1.142 -3.242 6.902 1.00 94.94 89 LYS A C 1
ATOM 772 O O . LYS A 1 89 ? 0.508 -3.214 7.959 1.00 94.94 89 LYS A O 1
ATOM 777 N N . ALA A 1 90 ? 2.253 -2.537 6.703 1.00 93.12 90 ALA A N 1
ATOM 778 C CA . ALA A 1 90 ? 2.816 -1.637 7.699 1.00 93.12 90 ALA A CA 1
ATOM 779 C C . ALA A 1 90 ? 1.900 -0.429 7.936 1.00 93.12 90 ALA A C 1
ATOM 781 O O . ALA A 1 90 ? 1.613 -0.114 9.090 1.00 93.12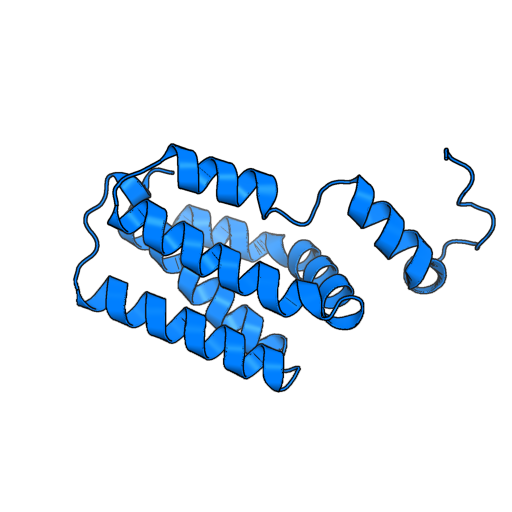 90 ALA A O 1
ATOM 782 N N . ILE A 1 91 ? 1.336 0.154 6.873 1.00 92.31 91 ILE A N 1
ATOM 783 C CA . ILE A 1 91 ? 0.332 1.221 6.975 1.00 92.31 91 ILE A CA 1
ATOM 784 C C . ILE A 1 91 ? -0.886 0.756 7.762 1.00 92.31 91 ILE A C 1
ATOM 786 O O . ILE A 1 91 ? -1.285 1.420 8.718 1.00 92.31 91 ILE A O 1
ATOM 790 N N . LEU A 1 92 ? -1.467 -0.393 7.401 1.00 95.06 92 LEU A N 1
ATOM 791 C CA . LEU A 1 92 ? -2.651 -0.900 8.090 1.00 95.06 92 LEU A CA 1
ATOM 792 C C . LEU A 1 92 ? -2.366 -1.129 9.581 1.00 95.06 92 LEU A C 1
ATOM 794 O O . LEU A 1 92 ? -3.169 -0.747 10.431 1.00 95.06 92 LEU A O 1
ATOM 798 N N . LYS A 1 93 ? -1.205 -1.708 9.908 1.00 95.00 93 LYS A N 1
ATOM 799 C CA . LYS A 1 93 ? -0.770 -1.912 11.295 1.00 95.00 93 LYS A CA 1
ATOM 800 C C . LYS A 1 93 ? -0.633 -0.583 12.046 1.00 95.00 93 LYS A C 1
ATOM 802 O O . LYS A 1 93 ? -1.142 -0.472 13.159 1.00 95.00 93 LYS A O 1
ATOM 807 N N . ALA A 1 94 ? 0.020 0.410 11.449 1.00 93.94 94 ALA A N 1
ATOM 808 C CA . ALA A 1 94 ? 0.225 1.723 12.053 1.00 93.94 94 ALA A CA 1
ATOM 809 C C . ALA A 1 94 ? -1.100 2.476 12.271 1.00 93.94 94 ALA A C 1
ATOM 811 O O . ALA A 1 94 ? -1.282 3.133 13.297 1.00 93.94 94 ALA A O 1
ATOM 812 N N . ILE A 1 95 ? -2.065 2.329 11.360 1.00 93.31 95 ILE A N 1
ATOM 813 C CA . ILE A 1 95 ? -3.417 2.885 11.513 1.00 93.31 95 ILE A CA 1
ATOM 814 C C . ILE A 1 95 ? -4.165 2.201 12.660 1.00 93.31 95 ILE A C 1
ATOM 816 O O . ILE A 1 95 ? -4.661 2.892 13.546 1.00 93.31 95 ILE A O 1
ATOM 820 N N . ILE A 1 96 ? -4.188 0.863 12.700 1.00 94.38 96 ILE A N 1
ATOM 821 C CA . ILE A 1 96 ? -4.842 0.092 13.775 1.00 94.38 96 ILE A CA 1
ATOM 822 C C . ILE A 1 96 ? -4.257 0.449 15.145 1.00 94.38 96 ILE A C 1
ATOM 824 O O . ILE A 1 96 ? -4.995 0.639 16.111 1.00 94.38 96 ILE A O 1
ATOM 828 N N . ASN A 1 97 ? -2.933 0.580 15.223 1.00 94.81 97 ASN A N 1
ATOM 829 C CA . ASN A 1 97 ? -2.230 0.907 16.461 1.00 94.81 97 ASN A CA 1
ATOM 830 C C . ASN A 1 97 ? -2.258 2.403 16.803 1.00 94.81 97 ASN A C 1
ATOM 832 O O . ASN A 1 97 ? -1.724 2.790 17.840 1.00 94.81 97 ASN A O 1
ATOM 836 N N . LYS A 1 98 ? -2.861 3.242 15.950 1.00 93.50 98 LYS A N 1
ATOM 837 C CA . LYS A 1 98 ? -2.917 4.702 16.103 1.00 93.50 98 LYS A CA 1
ATOM 838 C C . LYS A 1 98 ? -1.529 5.322 16.279 1.00 93.50 98 LYS A C 1
ATOM 840 O O . LYS A 1 98 ? -1.305 6.124 17.182 1.00 93.50 98 LYS A O 1
ATOM 845 N N . VAL A 1 99 ? -0.600 4.953 15.394 1.00 94.00 99 VAL A N 1
ATOM 846 C CA . VAL A 1 99 ? 0.789 5.434 15.369 1.00 94.00 99 VAL A CA 1
ATOM 847 C C . VAL A 1 99 ? 1.025 6.261 14.093 1.00 94.00 99 VAL A C 1
ATOM 849 O O . VAL A 1 99 ? 1.475 5.731 13.079 1.00 94.00 99 VAL A O 1
ATOM 852 N N . PRO A 1 100 ? 0.708 7.573 14.085 1.00 88.75 100 PRO A N 1
ATOM 853 C CA . PRO A 1 100 ? 0.700 8.367 12.855 1.00 88.75 100 PRO A CA 1
ATOM 854 C C . PRO A 1 100 ? 2.068 8.548 12.203 1.00 88.75 100 PRO A C 1
ATOM 856 O O . PRO A 1 100 ? 2.122 8.681 10.983 1.00 88.75 100 PRO A O 1
ATOM 859 N N . HIS A 1 101 ? 3.144 8.574 12.997 1.00 89.69 101 HIS A N 1
ATOM 860 C CA . HIS A 1 101 ? 4.502 8.729 12.477 1.00 89.69 101 HIS A CA 1
ATOM 861 C C . HIS A 1 101 ? 4.941 7.494 11.686 1.00 89.69 101 HIS A C 1
ATOM 863 O O . HIS A 1 101 ? 5.496 7.660 10.613 1.00 89.69 101 HIS A O 1
ATOM 869 N N . GLU A 1 102 ? 4.575 6.280 12.115 1.00 89.88 102 GLU A N 1
ATOM 870 C CA . GLU A 1 102 ? 4.864 5.055 11.355 1.00 89.88 102 GLU A CA 1
ATOM 871 C C . GLU A 1 102 ? 4.182 5.061 9.981 1.00 89.88 102 GLU A C 1
ATOM 873 O O . GLU A 1 102 ? 4.742 4.550 9.016 1.00 89.88 102 GLU A O 1
ATOM 878 N N . VAL A 1 103 ? 2.993 5.666 9.854 1.00 86.19 103 VAL A N 1
ATOM 879 C CA . VAL A 1 103 ? 2.357 5.840 8.538 1.00 86.19 103 VAL A CA 1
ATOM 880 C C . VAL A 1 103 ? 3.153 6.811 7.671 1.00 86.19 103 VAL A C 1
ATOM 882 O O . VAL A 1 103 ? 3.333 6.549 6.485 1.00 86.19 103 VAL A O 1
ATOM 885 N N . THR A 1 104 ? 3.629 7.918 8.243 1.00 82.62 104 THR A N 1
ATOM 886 C CA . THR A 1 104 ? 4.476 8.881 7.527 1.00 82.62 104 THR A CA 1
ATOM 887 C C . THR A 1 104 ? 5.790 8.235 7.093 1.00 82.62 104 THR A C 1
ATOM 889 O O . THR A 1 104 ? 6.110 8.291 5.912 1.00 82.62 104 THR A O 1
ATOM 892 N N . ASP A 1 105 ? 6.476 7.528 7.991 1.00 83.69 105 ASP A N 1
ATOM 893 C CA . ASP A 1 105 ? 7.721 6.811 7.699 1.00 83.69 105 ASP A CA 1
ATOM 894 C C . ASP A 1 105 ? 7.507 5.764 6.614 1.00 83.69 105 ASP A C 1
ATOM 896 O O . ASP A 1 105 ? 8.328 5.618 5.708 1.00 83.69 105 ASP A O 1
ATOM 900 N N . CYS A 1 106 ? 6.382 5.043 6.670 1.00 80.88 106 CYS A N 1
ATOM 901 C CA . CYS A 1 106 ? 5.987 4.168 5.585 1.00 80.88 106 CYS A CA 1
ATOM 902 C C . CYS A 1 106 ? 5.898 4.988 4.306 1.00 80.88 106 CYS A C 1
ATOM 904 O O . CYS A 1 106 ? 6.581 4.637 3.355 1.00 80.88 106 CYS A O 1
ATOM 906 N N . ILE A 1 107 ? 5.061 6.030 4.233 1.00 76.00 107 ILE A N 1
ATOM 907 C CA . ILE A 1 107 ? 4.816 6.781 2.987 1.00 76.00 107 ILE A CA 1
ATOM 908 C C . ILE A 1 107 ? 6.121 7.345 2.421 1.00 76.00 107 ILE A C 1
ATOM 910 O O . ILE A 1 107 ? 6.359 7.232 1.224 1.00 76.00 107 ILE A O 1
ATOM 914 N N . GLU A 1 108 ? 6.997 7.878 3.264 1.00 72.94 108 GLU A N 1
ATOM 915 C CA . GLU A 1 108 ? 8.281 8.452 2.858 1.00 72.94 108 GLU A CA 1
ATOM 916 C C . GLU A 1 108 ? 9.297 7.382 2.425 1.00 72.94 108 GLU A C 1
ATOM 918 O O . GLU A 1 108 ? 10.024 7.574 1.453 1.00 72.94 108 GLU A O 1
ATOM 923 N N . SER A 1 109 ? 9.329 6.220 3.088 1.00 67.62 109 SER A N 1
ATOM 924 C CA . SER A 1 109 ? 10.225 5.106 2.724 1.00 67.62 109 SER A CA 1
ATOM 925 C C . SER A 1 109 ? 9.693 4.228 1.580 1.00 67.62 109 SER A C 1
ATOM 927 O O . SER A 1 109 ? 10.459 3.570 0.866 1.00 67.62 109 SER A O 1
ATOM 929 N N . GLY A 1 110 ? 8.371 4.204 1.425 1.00 60.38 110 GLY A N 1
ATOM 930 C CA . GLY A 1 110 ? 7.582 3.347 0.551 1.00 60.38 110 GLY A CA 1
ATOM 931 C C . GLY A 1 110 ? 7.073 4.048 -0.702 1.00 60.38 110 GLY A C 1
ATOM 932 O O . GLY A 1 110 ? 6.748 3.356 -1.669 1.00 60.38 110 GLY A O 1
ATOM 933 N N . MET A 1 111 ? 7.082 5.388 -0.757 1.00 54.59 111 MET A N 1
ATOM 934 C CA . MET A 1 111 ? 7.007 6.122 -2.018 1.00 54.59 111 MET A CA 1
ATOM 935 C C . MET A 1 111 ? 8.219 5.743 -2.854 1.00 54.59 111 MET A C 1
ATOM 937 O O . MET A 1 111 ? 9.309 6.306 -2.786 1.00 54.59 111 MET A O 1
ATOM 941 N N . ILE A 1 112 ? 8.014 4.748 -3.702 1.00 54.28 112 ILE A N 1
ATOM 942 C CA . ILE A 1 112 ? 8.957 4.365 -4.732 1.00 54.28 112 ILE A CA 1
ATOM 943 C C . ILE A 1 112 ? 8.803 5.365 -5.877 1.00 54.28 112 ILE A C 1
ATOM 945 O O . ILE A 1 112 ? 8.388 5.031 -6.980 1.00 54.28 112 ILE A O 1
ATOM 949 N N . ILE A 1 113 ? 9.164 6.605 -5.576 1.00 52.78 113 ILE A N 1
ATOM 950 C CA . ILE A 1 113 ? 9.726 7.583 -6.494 1.00 52.78 113 ILE A CA 1
ATOM 951 C C . ILE A 1 113 ? 10.753 8.380 -5.674 1.00 52.78 113 ILE A C 1
ATOM 953 O O . ILE A 1 113 ? 10.676 9.594 -5.549 1.00 52.78 113 ILE A O 1
ATOM 957 N N . ASN A 1 114 ? 11.742 7.704 -5.082 1.00 54.84 114 ASN A N 1
ATOM 958 C CA . ASN A 1 114 ? 12.995 8.414 -4.828 1.00 54.84 114 ASN A CA 1
ATOM 959 C C . ASN A 1 114 ? 13.588 8.691 -6.211 1.00 54.84 114 ASN A C 1
ATOM 961 O O . ASN A 1 114 ? 13.762 7.739 -6.978 1.00 54.84 114 ASN A O 1
ATOM 965 N N . GLY A 1 115 ? 13.884 9.952 -6.541 1.00 51.47 115 GLY A N 1
ATOM 966 C CA . GLY A 1 115 ? 14.445 10.335 -7.848 1.00 51.47 115 GLY A CA 1
ATOM 967 C C . GLY A 1 115 ? 15.664 9.489 -8.254 1.00 51.47 115 GLY A C 1
ATOM 968 O O . GLY A 1 115 ? 15.829 9.131 -9.417 1.00 51.47 115 GLY A O 1
ATOM 969 N N . GLU A 1 116 ? 16.439 9.008 -7.277 1.00 52.09 116 GLU A N 1
ATOM 970 C CA . GLU A 1 116 ? 17.538 8.052 -7.474 1.00 52.09 116 GLU A CA 1
ATOM 971 C C . GLU A 1 116 ? 17.115 6.743 -8.175 1.00 52.09 116 GLU A C 1
ATOM 973 O O . GLU A 1 116 ? 17.838 6.212 -9.021 1.00 52.09 116 GLU A O 1
ATOM 978 N N . LYS A 1 117 ? 15.925 6.207 -7.870 1.00 61.50 117 LYS A N 1
ATOM 979 C CA . LYS A 1 117 ? 15.394 4.981 -8.494 1.00 61.50 117 LYS A CA 1
ATOM 980 C C . LYS A 1 117 ? 14.765 5.253 -9.859 1.00 61.50 117 LYS A C 1
ATOM 982 O O . LYS A 1 117 ? 14.788 4.364 -10.714 1.00 61.50 117 LYS A O 1
ATOM 987 N N . GLU A 1 118 ? 14.254 6.463 -10.084 1.00 66.56 118 GLU A N 1
ATOM 988 C CA . GLU A 1 118 ? 13.751 6.896 -11.390 1.00 66.56 118 GLU A CA 1
ATOM 989 C C . GLU A 1 118 ? 14.876 6.871 -12.431 1.00 66.56 118 GLU A C 1
ATOM 991 O O . GLU A 1 118 ? 14.735 6.226 -13.470 1.00 66.56 118 GLU A O 1
ATOM 996 N N . HIS A 1 119 ? 16.050 7.427 -12.114 1.00 67.94 119 HIS A N 1
ATOM 997 C CA . HIS A 1 119 ? 17.211 7.382 -13.009 1.00 67.94 119 HIS A CA 1
ATOM 998 C C . HIS A 1 119 ? 17.650 5.948 -13.348 1.00 67.94 119 HIS A C 1
ATOM 1000 O O . HIS A 1 119 ? 18.025 5.665 -14.487 1.00 67.94 119 HIS A O 1
ATOM 1006 N N . LEU A 1 120 ? 17.549 5.003 -12.405 1.00 73.75 120 LEU A N 1
ATOM 1007 C CA . LEU A 1 120 ? 17.839 3.585 -12.660 1.00 73.75 120 LEU A CA 1
ATOM 1008 C C . LEU A 1 120 ? 16.803 2.910 -13.567 1.00 73.75 120 LEU A C 1
ATOM 1010 O O . LEU A 1 120 ? 17.141 1.950 -14.275 1.00 73.75 120 LEU A O 1
ATOM 1014 N N . LEU A 1 121 ? 15.543 3.348 -13.527 1.00 75.62 121 LEU A N 1
ATOM 1015 C CA . LEU A 1 121 ? 14.514 2.896 -14.460 1.00 75.62 121 LEU A CA 1
ATOM 1016 C C . LEU A 1 121 ? 14.728 3.504 -15.839 1.00 75.62 121 LEU A C 1
ATOM 1018 O O . LEU A 1 121 ? 14.766 2.748 -16.805 1.00 75.62 121 LEU A O 1
ATOM 1022 N N . ILE A 1 122 ? 14.950 4.816 -15.925 1.00 75.56 122 ILE A N 1
ATOM 1023 C CA . ILE A 1 122 ? 15.226 5.523 -17.179 1.00 75.56 122 ILE A CA 1
ATOM 1024 C C . ILE A 1 122 ? 16.474 4.935 -17.846 1.00 75.56 122 ILE A C 1
ATOM 1026 O O . ILE A 1 122 ? 16.438 4.603 -19.024 1.00 75.56 122 ILE A O 1
ATOM 1030 N N . ARG A 1 123 ? 17.556 4.681 -17.099 1.00 77.56 123 ARG A N 1
ATOM 1031 C CA . ARG A 1 123 ? 18.771 4.037 -17.630 1.00 77.56 123 ARG A CA 1
ATOM 1032 C C . ARG A 1 123 ? 18.516 2.631 -18.163 1.00 77.56 123 ARG A C 1
ATOM 1034 O O . ARG A 1 123 ? 19.085 2.239 -19.181 1.00 77.56 123 ARG A O 1
ATOM 1041 N N . HIS A 1 124 ? 17.690 1.850 -17.472 1.00 80.75 124 HIS A N 1
ATOM 1042 C CA . HIS A 1 124 ? 17.380 0.482 -17.884 1.00 80.75 124 HIS A CA 1
ATOM 1043 C C . HIS A 1 124 ? 16.451 0.453 -19.106 1.00 80.75 124 HIS A C 1
ATOM 1045 O O . HIS A 1 124 ? 16.698 -0.292 -20.051 1.00 80.75 124 HIS A O 1
ATOM 1051 N N . TYR A 1 125 ? 15.431 1.309 -19.110 1.00 81.44 125 TYR A N 1
ATOM 1052 C CA . TYR A 1 125 ? 14.419 1.428 -20.155 1.00 81.44 125 TYR A CA 1
ATOM 1053 C C . TYR A 1 125 ? 14.689 2.609 -21.099 1.00 81.44 125 TYR A C 1
ATOM 1055 O O . TYR A 1 125 ? 13.757 3.173 -21.650 1.00 81.44 125 TYR A O 1
ATOM 1063 N N . TYR A 1 126 ? 15.951 2.979 -21.329 1.00 79.69 126 TYR A N 1
ATOM 1064 C CA . TYR A 1 126 ? 16.312 4.220 -22.034 1.00 79.69 126 TYR A CA 1
ATOM 1065 C C . TYR A 1 126 ? 15.669 4.362 -23.422 1.00 79.69 126 TYR A C 1
ATOM 1067 O O . TYR A 1 126 ? 15.228 5.442 -23.794 1.00 79.69 126 TYR A O 1
ATOM 1075 N N . LYS A 1 127 ? 15.516 3.246 -24.147 1.00 81.62 127 LYS A N 1
ATOM 1076 C CA . LYS A 1 127 ? 14.824 3.208 -25.445 1.00 81.62 127 LYS A CA 1
ATOM 1077 C C . LYS A 1 127 ? 13.324 3.494 -25.353 1.00 81.62 127 LYS A C 1
ATOM 1079 O O . LYS A 1 127 ? 12.751 3.971 -26.314 1.00 81.62 127 LYS A O 1
ATOM 1084 N N . TYR A 1 128 ? 12.687 3.157 -24.233 1.00 79.31 128 TYR A N 1
ATOM 1085 C CA . TYR A 1 128 ? 11.268 3.437 -23.992 1.00 79.31 128 TYR A CA 1
ATOM 1086 C C . TYR A 1 128 ? 11.012 4.937 -23.769 1.00 79.31 128 TYR A C 1
ATOM 1088 O O . TYR A 1 128 ? 9.885 5.393 -23.919 1.00 79.31 128 TYR A O 1
ATOM 1096 N N . PHE A 1 129 ? 12.058 5.689 -23.415 1.00 75.38 129 PHE A N 1
ATOM 1097 C CA . PHE A 1 129 ? 12.030 7.138 -23.216 1.00 75.38 129 PHE A CA 1
ATOM 1098 C C . PHE A 1 129 ? 12.691 7.908 -24.370 1.00 75.38 129 PHE A C 1
ATOM 1100 O O . PHE A 1 129 ? 13.000 9.082 -24.203 1.00 75.38 129 PHE A O 1
ATOM 1107 N N . ASP A 1 130 ? 12.952 7.252 -25.506 1.00 78.25 130 ASP A N 1
ATOM 1108 C CA . ASP A 1 130 ? 13.626 7.836 -26.676 1.00 78.25 130 ASP A CA 1
ATOM 1109 C C . ASP A 1 130 ? 14.999 8.479 -26.379 1.00 78.25 130 ASP A C 1
ATOM 1111 O O . ASP A 1 130 ? 15.471 9.342 -27.117 1.00 78.25 130 ASP A O 1
ATOM 1115 N N . LEU A 1 131 ? 15.677 8.028 -25.319 1.00 73.56 131 LEU A N 1
ATOM 1116 C CA . LEU A 1 131 ? 17.007 8.509 -24.940 1.00 73.56 131 LEU A CA 1
ATOM 1117 C C . LEU A 1 131 ? 18.103 7.709 -25.646 1.00 73.56 131 LEU A C 1
ATOM 1119 O O . LEU A 1 131 ? 17.934 6.530 -25.982 1.00 73.56 131 LEU A O 1
ATOM 1123 N N . THR A 1 132 ? 19.283 8.306 -25.810 1.00 70.81 132 THR A N 1
ATOM 1124 C CA . THR A 1 132 ? 20.478 7.575 -26.253 1.00 70.81 132 THR A CA 1
ATOM 1125 C C . THR A 1 132 ? 21.283 7.079 -25.050 1.00 70.81 132 THR A C 1
ATOM 1127 O O . THR A 1 132 ? 21.357 7.710 -24.000 1.00 70.81 132 THR A O 1
ATOM 1130 N N . ARG A 1 133 ? 21.950 5.919 -25.169 1.00 60.31 133 ARG A N 1
ATOM 1131 C CA . ARG A 1 133 ? 22.702 5.305 -24.048 1.00 60.31 133 ARG A CA 1
ATOM 1132 C C . ARG A 1 133 ? 23.849 6.191 -23.522 1.00 60.31 133 ARG A C 1
ATOM 1134 O O . ARG A 1 133 ? 24.451 5.849 -22.511 1.00 60.31 133 ARG A O 1
ATOM 1141 N N . HIS A 1 134 ? 24.203 7.258 -24.242 1.00 58.62 134 HIS A N 1
ATOM 1142 C CA . HIS A 1 134 ? 25.308 8.174 -23.949 1.00 58.62 134 HIS A CA 1
ATOM 1143 C C . HIS A 1 134 ? 24.867 9.436 -23.185 1.00 58.62 134 HIS A C 1
ATOM 1145 O O . HIS A 1 134 ? 25.729 10.186 -22.734 1.00 58.62 134 HIS A O 1
ATOM 1151 N N . GLU A 1 135 ? 23.562 9.638 -22.978 1.00 59.38 135 GLU A N 1
ATOM 1152 C CA . GLU A 1 135 ? 23.003 10.754 -22.193 1.00 59.38 135 GLU A CA 1
ATOM 1153 C C . GLU A 1 135 ? 23.080 10.531 -20.671 1.00 59.38 135 GLU A C 1
ATOM 1155 O O . GLU A 1 135 ? 22.854 11.449 -19.889 1.00 59.38 135 GLU A O 1
ATOM 1160 N N . PHE A 1 136 ? 23.484 9.339 -20.219 1.00 57.16 136 PHE A N 1
ATOM 1161 C CA . PHE A 1 136 ? 23.697 9.027 -18.801 1.00 57.16 136 PHE A CA 1
ATOM 1162 C C . PHE A 1 136 ? 25.119 9.400 -18.358 1.00 57.16 136 PHE A C 1
ATOM 1164 O O . PHE A 1 136 ? 25.935 8.525 -18.068 1.00 57.16 136 PHE A O 1
ATOM 1171 N N . LYS A 1 137 ? 25.442 10.697 -18.346 1.00 50.16 137 LYS A N 1
ATOM 1172 C CA . LYS A 1 137 ? 26.706 11.224 -17.804 1.00 50.16 137 LYS A CA 1
ATOM 1173 C C . LYS A 1 137 ? 26.471 12.110 -16.581 1.00 50.16 137 LYS A C 1
ATOM 1175 O O . LYS A 1 137 ? 26.847 13.265 -16.634 1.00 50.16 137 LYS A O 1
ATOM 1180 N N . TYR A 1 1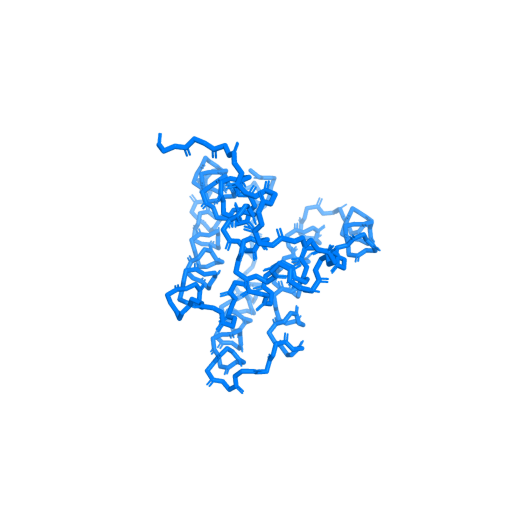38 ? 25.908 11.594 -15.490 1.00 46.53 138 TYR A N 1
ATOM 1181 C CA . TYR A 1 138 ? 26.084 12.235 -14.180 1.00 46.53 138 TYR A CA 1
ATOM 1182 C C . TYR A 1 138 ? 26.194 11.193 -13.056 1.00 46.53 138 TYR A C 1
ATOM 1184 O O . TYR A 1 138 ? 25.273 10.420 -12.813 1.00 46.53 138 TYR A O 1
ATOM 1192 N N . GLU A 1 139 ? 27.405 11.203 -12.493 1.00 46.12 139 GLU A N 1
ATOM 1193 C CA . GLU A 1 139 ? 27.852 10.964 -11.114 1.00 46.12 139 GLU A CA 1
ATOM 1194 C C . GLU A 1 139 ? 27.714 9.569 -10.471 1.00 46.12 139 GLU A C 1
ATOM 1196 O O . GLU A 1 139 ? 26.643 8.986 -10.319 1.00 46.12 139 GLU A O 1
ATOM 1201 N N . SER A 1 140 ? 28.906 9.055 -10.144 1.00 40.62 140 SER A N 1
ATOM 1202 C CA . SER A 1 140 ? 29.266 7.889 -9.333 1.00 40.62 140 SER A CA 1
ATOM 1203 C C . SER A 1 140 ? 29.121 8.148 -7.843 1.00 40.62 140 SER A C 1
ATOM 1205 O O . SER A 1 140 ? 29.530 9.263 -7.448 1.00 40.62 140 SER A O 1
#

Secondary structure (DSSP, 8-state):
-GGGGS---HHHHHHHHHHHHHHHHHHHTT-HHHHHHHHHHHHHHHHHHTT-HHHHHHHHHHTHHHHHHHHHHHHH-HHHHHHHHHHHHHHHHHHHTT-HHHHHHHHHHH-S--HHHHHHHHHHTGGGGT--TT------

Sequence (140 aa):
MEACWCTLSEEEILVSKQLIEKQEQALKCDDFSLFFKYFDQFHQMFYTVTEHPMVWKWLISINIYFYRIIVLNLKKNPDYKIRIVNYDKAILKAIINKVPHEVTDCIESGMIINGEKEHLLIRHYYKYFDLTRHEFKYES